Protein AF-A0A7V3MLJ8-F1 (afdb_monomer)

Structure (mmCIF, N/CA/C/O backbone):
data_AF-A0A7V3MLJ8-F1
#
_entry.id   AF-A0A7V3MLJ8-F1
#
loop_
_atom_site.group_PDB
_atom_site.id
_atom_site.type_symbol
_atom_site.label_atom_id
_atom_site.label_alt_id
_atom_site.label_comp_id
_atom_site.label_asym_id
_atom_site.label_entity_id
_atom_site.label_seq_id
_atom_site.pdbx_PDB_ins_code
_atom_site.Cartn_x
_atom_site.Cartn_y
_atom_site.Cartn_z
_atom_site.occupancy
_atom_site.B_iso_or_equiv
_atom_site.auth_seq_id
_atom_site.auth_comp_id
_atom_site.auth_asym_id
_atom_site.auth_atom_id
_atom_site.pdbx_PDB_model_num
ATOM 1 N N . MET A 1 1 ? 24.698 12.966 -16.991 1.00 49.38 1 MET A N 1
ATOM 2 C CA . MET A 1 1 ? 23.293 12.711 -16.600 1.00 49.38 1 MET A CA 1
ATOM 3 C C . MET A 1 1 ? 23.021 11.221 -16.719 1.00 49.38 1 MET A C 1
ATOM 5 O O . MET A 1 1 ? 23.060 10.711 -17.832 1.00 49.38 1 MET A O 1
ATOM 9 N N . MET A 1 2 ? 22.811 10.508 -15.608 1.00 52.25 2 MET A N 1
ATOM 10 C CA . MET A 1 2 ? 22.328 9.123 -15.674 1.00 52.25 2 MET A CA 1
ATOM 11 C C . MET A 1 2 ? 20.880 9.142 -16.171 1.00 52.25 2 MET A C 1
ATOM 13 O O . MET A 1 2 ? 20.041 9.833 -15.596 1.00 52.25 2 MET A O 1
ATOM 17 N N . ARG A 1 3 ? 20.594 8.432 -17.266 1.00 63.94 3 ARG A N 1
ATOM 18 C CA . ARG A 1 3 ? 19.220 8.217 -17.728 1.00 63.94 3 ARG A CA 1
ATOM 19 C C . ARG A 1 3 ? 18.561 7.260 -16.741 1.00 63.94 3 ARG A C 1
ATOM 21 O O . ARG A 1 3 ? 18.907 6.084 -16.720 1.00 63.94 3 ARG A O 1
ATOM 28 N N . VAL A 1 4 ? 17.663 7.772 -15.907 1.00 68.69 4 VAL A N 1
ATOM 29 C CA . VAL A 1 4 ? 16.866 6.929 -15.012 1.00 68.69 4 VAL A CA 1
ATOM 30 C C . VAL A 1 4 ? 15.924 6.099 -15.881 1.00 68.69 4 VAL A C 1
ATOM 32 O O . VAL A 1 4 ? 15.236 6.646 -16.745 1.00 68.69 4 VAL A O 1
ATOM 35 N N . ASN A 1 5 ? 15.931 4.779 -15.701 1.00 82.38 5 ASN A N 1
ATOM 36 C CA . ASN A 1 5 ? 15.042 3.893 -16.440 1.00 82.38 5 ASN A CA 1
ATOM 37 C C . ASN A 1 5 ? 13.588 4.182 -16.010 1.00 82.38 5 ASN A C 1
ATOM 39 O O . ASN A 1 5 ? 13.291 4.065 -14.820 1.00 82.38 5 ASN A O 1
ATOM 43 N N . PRO A 1 6 ? 12.668 4.520 -16.934 1.00 83.75 6 PRO A N 1
ATOM 44 C CA . PRO A 1 6 ? 11.275 4.824 -16.593 1.00 83.75 6 PRO A CA 1
ATOM 45 C C . PRO A 1 6 ? 10.580 3.711 -15.797 1.00 83.75 6 PRO A C 1
ATOM 47 O O . PRO A 1 6 ? 9.755 3.985 -14.929 1.00 83.75 6 PRO A O 1
ATOM 50 N N . THR A 1 7 ? 10.951 2.456 -16.055 1.00 88.75 7 THR A N 1
ATOM 51 C CA . THR A 1 7 ? 10.453 1.277 -15.335 1.00 88.75 7 THR A CA 1
ATOM 52 C C . THR A 1 7 ? 10.921 1.272 -13.884 1.00 88.75 7 THR A C 1
ATOM 54 O O . THR A 1 7 ? 10.135 1.024 -12.976 1.00 88.75 7 THR A O 1
ATOM 57 N N . GLU A 1 8 ? 12.196 1.586 -13.652 1.00 88.56 8 GLU A N 1
ATOM 58 C CA . GLU A 1 8 ? 12.762 1.669 -12.305 1.00 88.56 8 GLU A CA 1
ATOM 59 C C . GLU A 1 8 ? 12.129 2.821 -11.516 1.00 88.56 8 GLU A C 1
ATOM 61 O O . GLU A 1 8 ? 11.774 2.644 -10.351 1.00 88.56 8 GLU A O 1
ATOM 66 N N . SER A 1 9 ? 11.918 3.980 -12.154 1.00 89.88 9 SER A N 1
ATOM 67 C CA . SER A 1 9 ? 11.186 5.097 -11.545 1.00 89.88 9 SER A CA 1
ATOM 68 C C . SER A 1 9 ? 9.763 4.707 -11.152 1.00 89.88 9 SER A C 1
ATOM 70 O O . SER A 1 9 ? 9.339 5.018 -10.041 1.00 89.88 9 SER A O 1
ATO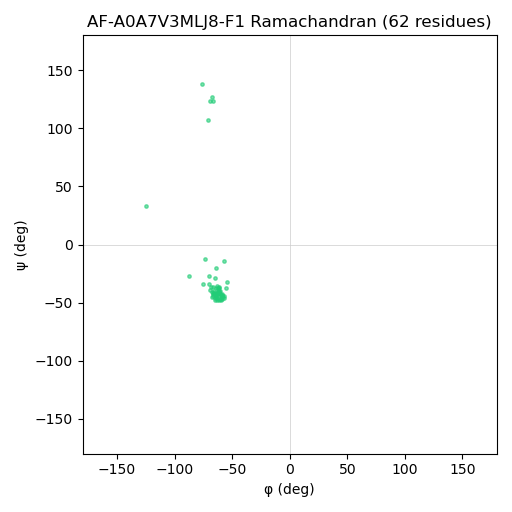M 72 N N . ALA A 1 10 ? 9.040 4.004 -12.029 1.00 92.19 10 ALA A N 1
ATOM 73 C CA . ALA A 1 10 ? 7.682 3.547 -11.752 1.00 92.19 10 ALA A CA 1
ATOM 74 C C . ALA A 1 10 ? 7.644 2.552 -10.582 1.00 92.19 10 ALA A C 1
ATOM 76 O O . ALA A 1 10 ? 6.876 2.738 -9.641 1.00 92.19 10 ALA A O 1
ATOM 77 N N . LEU A 1 11 ? 8.520 1.542 -10.586 1.00 94.31 11 LEU A N 1
ATOM 78 C CA . LEU A 1 11 ? 8.606 0.564 -9.498 1.00 94.31 11 LEU A CA 1
ATOM 79 C C . LEU A 1 11 ? 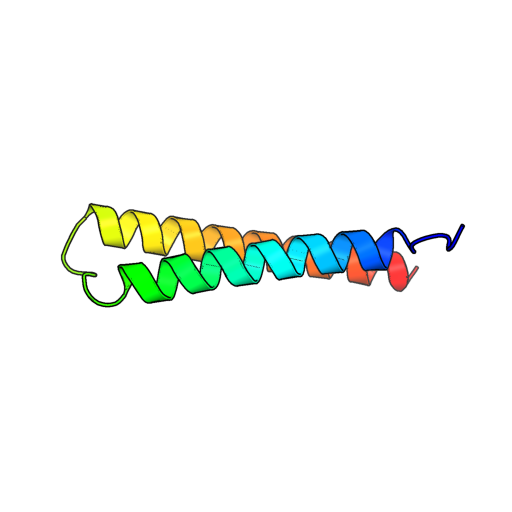8.999 1.217 -8.168 1.00 94.31 11 LEU A C 1
ATOM 81 O O . LEU A 1 11 ? 8.463 0.849 -7.124 1.00 94.31 11 LEU A O 1
ATOM 85 N N . ARG A 1 12 ? 9.894 2.215 -8.188 1.00 95.56 12 ARG A N 1
ATOM 86 C CA . ARG A 1 12 ? 10.261 2.971 -6.984 1.00 95.56 12 ARG A CA 1
ATOM 87 C C . ARG A 1 12 ? 9.070 3.756 -6.430 1.00 95.56 12 ARG A C 1
ATOM 89 O O . ARG A 1 12 ? 8.822 3.676 -5.234 1.00 95.56 12 ARG A O 1
ATOM 96 N N . ALA A 1 13 ? 8.305 4.430 -7.287 1.00 96.25 13 ALA A N 1
ATOM 97 C CA . ALA A 1 13 ? 7.105 5.152 -6.867 1.00 96.25 13 ALA A CA 1
ATOM 98 C C . ALA A 1 13 ? 6.040 4.217 -6.264 1.00 96.25 13 ALA A C 1
ATOM 100 O O . ALA A 1 13 ? 5.436 4.550 -5.244 1.00 96.25 13 ALA A O 1
ATOM 101 N N . ILE A 1 14 ? 5.837 3.029 -6.847 1.00 97.62 14 ILE A N 1
ATOM 102 C CA . ILE A 1 14 ? 4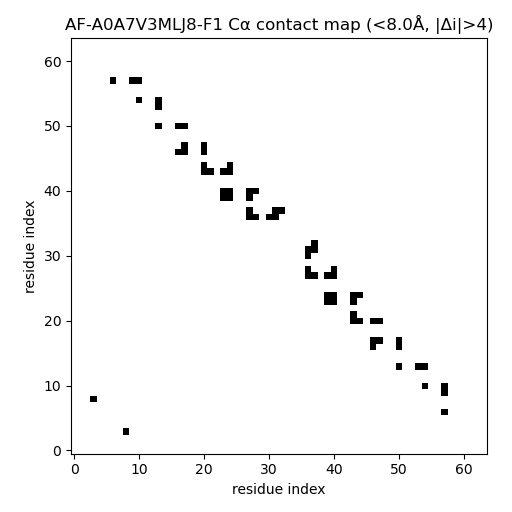.915 2.029 -6.289 1.00 97.62 14 ILE A CA 1
ATOM 103 C C . ILE A 1 14 ? 5.419 1.527 -4.928 1.00 97.62 14 ILE A C 1
ATOM 105 O O . ILE A 1 14 ? 4.644 1.439 -3.978 1.00 97.62 14 ILE A O 1
ATOM 109 N N . LYS A 1 15 ? 6.724 1.258 -4.793 1.00 97.56 15 LYS A N 1
ATOM 110 C CA . LYS A 1 15 ? 7.332 0.838 -3.521 1.00 97.56 15 LYS A CA 1
ATOM 111 C C . LYS A 1 15 ? 7.093 1.862 -2.405 1.00 97.56 15 LYS A C 1
ATOM 113 O O . LYS A 1 15 ? 6.750 1.473 -1.292 1.00 97.56 15 LYS A O 1
ATOM 118 N N . ASP A 1 16 ? 7.260 3.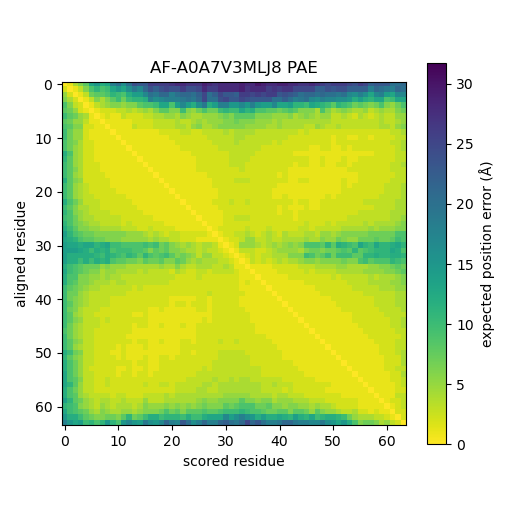149 -2.694 1.00 98.06 16 ASP A N 1
ATOM 119 C CA . ASP A 1 16 ? 7.086 4.209 -1.696 1.00 98.06 16 ASP A CA 1
ATOM 120 C C . ASP A 1 16 ? 5.616 4.322 -1.244 1.00 98.06 16 ASP A C 1
ATOM 122 O O . ASP A 1 16 ? 5.341 4.498 -0.056 1.00 98.06 16 ASP A O 1
ATOM 126 N N . ARG A 1 17 ? 4.658 4.114 -2.159 1.00 98.31 17 ARG A N 1
ATOM 127 C CA . ARG A 1 17 ? 3.221 4.034 -1.834 1.00 98.31 17 ARG A CA 1
ATOM 128 C C . ARG A 1 17 ? 2.873 2.812 -0.987 1.00 98.31 17 ARG A C 1
ATOM 130 O O . ARG A 1 17 ? 2.118 2.945 -0.027 1.00 98.31 17 ARG A O 1
ATOM 137 N N . ILE A 1 18 ? 3.452 1.647 -1.292 1.00 98.50 18 ILE A N 1
ATOM 138 C CA . ILE A 1 18 ? 3.295 0.438 -0.467 1.00 98.50 18 ILE A CA 1
ATOM 139 C C . ILE A 1 18 ? 3.792 0.703 0.954 1.00 98.50 18 ILE A C 1
ATOM 141 O O . ILE A 1 18 ? 3.089 0.387 1.909 1.00 98.50 18 ILE A O 1
ATOM 145 N N . ALA A 1 19 ? 4.972 1.311 1.106 1.00 98.31 19 ALA A N 1
ATOM 146 C CA . ALA A 1 19 ? 5.526 1.626 2.421 1.00 98.31 19 ALA A CA 1
ATOM 147 C C . ALA A 1 19 ? 4.608 2.565 3.222 1.00 98.31 19 ALA A C 1
ATOM 149 O O . ALA A 1 19 ? 4.356 2.314 4.398 1.00 98.31 19 ALA A O 1
ATOM 150 N N . ALA A 1 20 ? 4.055 3.597 2.578 1.00 98.1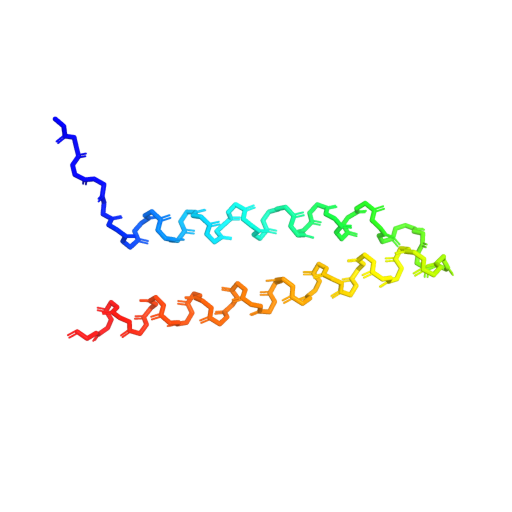9 20 ALA A N 1
ATOM 151 C CA . ALA A 1 20 ? 3.096 4.497 3.215 1.00 98.19 20 ALA A CA 1
ATOM 152 C C . ALA A 1 20 ? 1.807 3.769 3.645 1.00 98.19 20 ALA A C 1
ATOM 154 O O . ALA A 1 20 ? 1.360 3.927 4.777 1.00 98.19 20 ALA A O 1
ATOM 155 N N . ALA A 1 21 ? 1.236 2.929 2.775 1.00 98.12 21 ALA A N 1
ATOM 156 C CA . ALA A 1 21 ? 0.034 2.158 3.095 1.00 98.12 21 ALA A CA 1
ATOM 157 C C . ALA A 1 21 ? 0.270 1.145 4.231 1.00 98.12 21 ALA A C 1
ATOM 159 O O . ALA A 1 21 ? -0.597 0.962 5.081 1.00 98.12 21 ALA A O 1
ATOM 160 N N . MET A 1 22 ? 1.446 0.516 4.277 1.00 98.00 22 MET A N 1
ATOM 161 C CA . MET A 1 22 ? 1.838 -0.363 5.382 1.00 98.00 22 MET A CA 1
ATOM 162 C C . MET A 1 22 ? 1.958 0.404 6.704 1.00 98.00 22 MET A C 1
ATOM 164 O O . MET A 1 22 ? 1.441 -0.072 7.710 1.00 98.00 22 MET A O 1
ATOM 168 N N . GLY A 1 23 ? 2.543 1.607 6.697 1.00 97.12 23 GLY A N 1
ATOM 169 C CA . GLY A 1 23 ? 2.592 2.471 7.882 1.00 97.12 23 GLY A CA 1
ATOM 170 C C . GLY A 1 23 ? 1.198 2.830 8.409 1.00 97.12 23 GLY A C 1
ATOM 171 O O . GLY A 1 23 ? 0.928 2.688 9.596 1.00 97.12 23 GLY A O 1
ATOM 172 N N . GLU A 1 24 ? 0.262 3.182 7.520 1.00 96.38 24 GLU A N 1
ATOM 173 C CA . GLU A 1 24 ? -1.136 3.440 7.903 1.00 96.38 24 GLU A CA 1
ATOM 174 C C . GLU A 1 24 ? -1.822 2.210 8.522 1.00 96.38 24 GLU A C 1
ATOM 176 O O . GLU A 1 24 ? -2.628 2.345 9.446 1.00 96.38 24 GLU A O 1
ATOM 181 N N . LEU A 1 25 ? -1.514 1.002 8.034 1.00 95.75 25 LEU A N 1
ATOM 182 C CA . LEU A 1 25 ? -2.023 -0.238 8.625 1.00 95.75 25 LEU A CA 1
ATOM 183 C C . LEU A 1 25 ? -1.447 -0.473 10.021 1.00 95.75 25 LEU A C 1
ATOM 185 O O . LEU A 1 25 ? -2.206 -0.814 10.926 1.00 95.75 25 LEU A O 1
ATOM 189 N N . GLU A 1 26 ? -0.140 -0.289 10.197 1.00 96.19 26 GLU A N 1
ATOM 190 C CA . GLU A 1 26 ? 0.539 -0.438 11.488 1.00 96.19 26 GLU A CA 1
ATOM 191 C C . GLU A 1 26 ? 0.005 0.560 12.525 1.00 96.19 26 GLU A C 1
ATOM 193 O O . GLU A 1 26 ? -0.265 0.172 13.663 1.00 96.19 26 GLU A O 1
ATOM 198 N N . ASP A 1 27 ? -0.252 1.804 12.117 1.00 94.88 27 ASP A N 1
ATOM 199 C CA . ASP A 1 27 ? -0.799 2.853 12.982 1.00 94.88 27 ASP A CA 1
ATOM 200 C C . ASP A 1 27 ? -2.263 2.601 13.380 1.00 94.88 27 ASP A C 1
ATOM 202 O O . ASP A 1 27 ? -2.670 2.873 14.515 1.00 94.88 27 ASP A O 1
ATOM 206 N N . ALA A 1 28 ? -3.082 2.095 12.452 1.00 93.00 28 ALA A N 1
ATOM 207 C CA . ALA A 1 28 ? -4.517 1.908 12.667 1.00 93.00 28 ALA A CA 1
ATOM 208 C C . ALA A 1 28 ? -4.875 0.550 13.308 1.00 93.00 28 ALA A C 1
ATOM 210 O O . ALA A 1 28 ? -5.895 0.434 14.002 1.00 93.00 28 ALA A O 1
ATOM 211 N N . ALA A 1 29 ? -4.049 -0.487 13.116 1.00 88.69 29 ALA A N 1
ATOM 212 C CA . ALA A 1 29 ? -4.292 -1.846 13.613 1.00 88.69 29 ALA A CA 1
ATOM 213 C C . ALA A 1 29 ? -4.533 -1.956 15.138 1.00 88.69 29 ALA A C 1
ATOM 215 O O . ALA A 1 29 ? -5.422 -2.721 15.532 1.00 88.69 29 ALA A O 1
ATOM 216 N N . PRO A 1 30 ? -3.852 -1.192 16.019 1.00 92.31 30 PRO A N 1
ATOM 217 C CA . PRO A 1 30 ? -4.082 -1.260 17.463 1.00 92.31 30 PRO A CA 1
ATOM 218 C C . PRO A 1 30 ? -5.489 -0.821 17.901 1.00 92.31 30 PRO A C 1
ATOM 220 O O . PRO A 1 30 ? -5.932 -1.179 18.989 1.00 92.31 30 PRO A O 1
ATOM 223 N N . ASN A 1 31 ? -6.212 -0.052 17.075 1.00 90.56 31 ASN A N 1
ATOM 224 C CA . ASN A 1 31 ? -7.467 0.614 17.447 1.00 90.56 31 ASN A CA 1
ATOM 225 C C . ASN A 1 31 ? -8.649 0.267 16.519 1.00 90.56 31 ASN A C 1
ATOM 227 O O . ASN A 1 31 ? -9.566 1.069 16.322 1.00 90.56 31 ASN A O 1
ATOM 231 N N . THR A 1 32 ? -8.681 -0.962 15.998 1.00 86.00 32 THR A N 1
ATOM 232 C CA . THR A 1 32 ? -9.693 -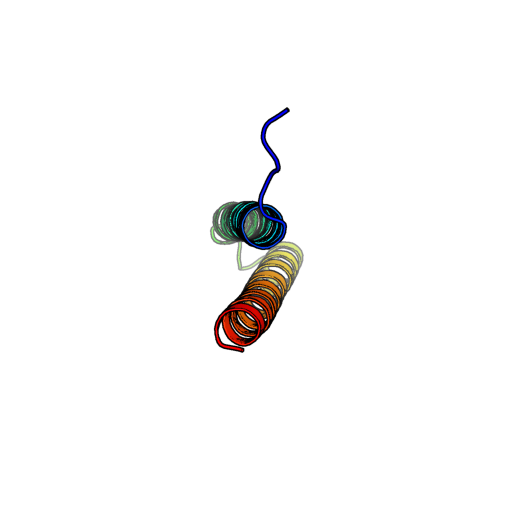1.478 15.047 1.00 86.00 32 THR A CA 1
ATOM 233 C C . THR A 1 32 ? -11.152 -1.417 15.522 1.00 86.00 32 THR A C 1
ATOM 235 O O . THR A 1 32 ? -12.076 -1.541 14.716 1.00 86.00 32 THR A O 1
ATOM 238 N N . SER A 1 33 ? -11.418 -1.201 16.811 1.00 88.38 33 SER A N 1
ATOM 239 C CA . SER A 1 33 ? -12.781 -1.003 17.320 1.00 88.38 33 SER A CA 1
ATOM 240 C C . SER A 1 33 ? -13.382 0.337 16.873 1.00 88.38 33 SER A C 1
ATOM 242 O O . SER A 1 33 ? -14.600 0.442 16.681 1.00 88.38 33 SER A O 1
ATOM 244 N N . ARG A 1 34 ? -12.551 1.355 16.616 1.00 91.94 34 ARG A N 1
ATOM 245 C CA . ARG A 1 34 ? -12.992 2.679 16.161 1.00 91.94 34 ARG A CA 1
ATOM 246 C C . ARG A 1 34 ? -13.365 2.649 14.681 1.00 91.94 34 ARG A C 1
ATOM 248 O O . ARG A 1 34 ? -12.692 2.031 13.859 1.00 91.94 34 ARG A O 1
ATOM 255 N N . LYS A 1 35 ? -14.466 3.321 14.330 1.00 93.38 35 LYS A N 1
ATOM 256 C CA . LYS A 1 35 ? -14.955 3.391 12.943 1.00 93.38 35 LYS A CA 1
ATOM 257 C C . LYS A 1 35 ? -13.923 4.042 12.011 1.00 93.38 35 LYS A C 1
ATOM 259 O O . LYS A 1 35 ? -13.678 3.507 10.937 1.00 93.38 35 LYS A O 1
ATOM 264 N N . THR A 1 36 ? -13.290 5.127 12.458 1.00 93.88 36 THR A N 1
ATOM 265 C CA . THR A 1 36 ? -12.263 5.862 11.701 1.00 93.88 36 THR A CA 1
ATOM 266 C C . THR A 1 36 ? -11.058 4.989 11.366 1.00 93.88 36 THR A C 1
ATOM 268 O O . THR A 1 36 ? -10.624 4.956 10.222 1.00 93.88 36 THR A O 1
ATOM 271 N N . GLU A 1 37 ? -10.564 4.203 12.325 1.00 93.94 37 GLU A N 1
ATOM 272 C CA . GLU A 1 37 ? -9.420 3.312 12.092 1.00 93.94 37 GLU A CA 1
ATOM 273 C C . GLU A 1 37 ? -9.777 2.172 11.137 1.00 93.94 37 GLU A C 1
ATOM 275 O O . GLU A 1 37 ? -8.986 1.818 10.269 1.00 93.94 37 GLU A O 1
ATOM 280 N N . ARG A 1 38 ? -11.006 1.642 11.203 1.00 93.94 38 ARG A N 1
ATOM 281 C CA . ARG A 1 38 ? -11.486 0.664 10.211 1.00 93.94 38 ARG A CA 1
ATOM 282 C C . ARG A 1 38 ? -11.550 1.243 8.802 1.00 93.94 38 ARG A C 1
ATOM 284 O O . ARG A 1 38 ? -11.260 0.532 7.843 1.00 93.94 38 ARG A O 1
ATOM 291 N N . GLU A 1 39 ? -11.946 2.504 8.665 1.00 96.00 39 GLU A N 1
ATOM 292 C CA . GLU A 1 39 ? -11.950 3.202 7.378 1.00 96.00 39 GLU A CA 1
ATOM 293 C C . GLU A 1 39 ? -10.523 3.419 6.858 1.00 96.00 39 GLU A C 1
ATOM 295 O O . GLU A 1 39 ? -10.269 3.126 5.689 1.00 96.00 39 GLU A O 1
ATOM 300 N N . ARG A 1 40 ? -9.577 3.808 7.725 1.00 95.81 40 ARG A N 1
ATOM 301 C CA . ARG A 1 40 ? -8.146 3.918 7.383 1.00 95.81 40 ARG A CA 1
ATOM 302 C C . ARG A 1 40 ? -7.558 2.585 6.928 1.00 95.81 40 ARG A C 1
ATOM 304 O O . ARG A 1 40 ? -6.965 2.523 5.856 1.00 95.81 40 ARG A O 1
ATOM 311 N N . ILE A 1 41 ? -7.814 1.501 7.663 1.00 96.38 41 ILE A N 1
ATOM 312 C CA . ILE A 1 41 ? -7.367 0.147 7.296 1.00 96.38 41 ILE A CA 1
ATOM 313 C C . ILE A 1 41 ? -7.915 -0.259 5.926 1.00 96.38 41 ILE A C 1
ATOM 315 O O . ILE A 1 41 ? -7.179 -0.777 5.090 1.00 96.38 41 ILE A O 1
ATOM 319 N N . ARG A 1 42 ? -9.203 -0.003 5.661 1.00 96.56 42 ARG A N 1
ATOM 320 C CA . ARG A 1 42 ? -9.812 -0.296 4.354 1.00 96.56 42 ARG A CA 1
ATOM 321 C C . ARG A 1 42 ? -9.182 0.522 3.231 1.00 96.56 42 ARG A C 1
ATOM 323 O O . ARG A 1 42 ? -8.950 -0.024 2.156 1.00 96.56 42 ARG A O 1
ATOM 330 N N . ALA A 1 43 ? -8.914 1.803 3.468 1.00 97.19 43 ALA A N 1
ATOM 331 C CA . ALA A 1 43 ? -8.272 2.669 2.486 1.00 97.19 43 ALA A CA 1
ATOM 332 C C . ALA A 1 43 ? -6.842 2.203 2.172 1.00 97.19 43 ALA A C 1
ATOM 334 O O . ALA A 1 43 ? -6.489 2.091 0.998 1.00 97.19 43 ALA A O 1
ATOM 335 N N . ALA A 1 44 ? -6.060 1.861 3.199 1.00 97.38 44 ALA A N 1
ATOM 336 C CA . ALA A 1 44 ? -4.706 1.342 3.047 1.00 97.38 44 ALA A CA 1
ATOM 337 C C . ALA A 1 44 ? -4.687 -0.016 2.324 1.00 97.38 44 ALA A C 1
ATOM 339 O O . ALA A 1 44 ? -3.922 -0.205 1.382 1.00 97.38 44 ALA A O 1
ATOM 340 N N . ALA A 1 45 ? -5.593 -0.934 2.673 1.00 97.06 45 ALA A N 1
ATOM 341 C CA . ALA A 1 45 ? -5.736 -2.207 1.966 1.00 97.06 45 ALA A CA 1
ATOM 342 C C . ALA A 1 45 ? -6.111 -2.011 0.484 1.00 97.06 45 ALA A C 1
ATOM 344 O O . ALA A 1 45 ? -5.550 -2.666 -0.393 1.00 97.06 45 ALA A O 1
ATOM 345 N N . ALA A 1 46 ? -7.022 -1.080 0.182 1.00 98.06 46 ALA A N 1
ATOM 346 C CA . ALA A 1 46 ? -7.375 -0.746 -1.197 1.00 98.06 46 ALA A CA 1
ATOM 347 C C . ALA A 1 46 ? -6.186 -0.155 -1.975 1.00 98.06 46 ALA A C 1
ATOM 349 O O . ALA A 1 46 ? -6.040 -0.421 -3.167 1.00 98.06 46 ALA A O 1
ATOM 350 N N . GLU A 1 47 ? -5.328 0.626 -1.316 1.00 98.31 47 GLU A N 1
ATOM 351 C CA . GLU A 1 47 ? -4.106 1.154 -1.923 1.00 98.31 47 GLU A CA 1
ATOM 352 C C 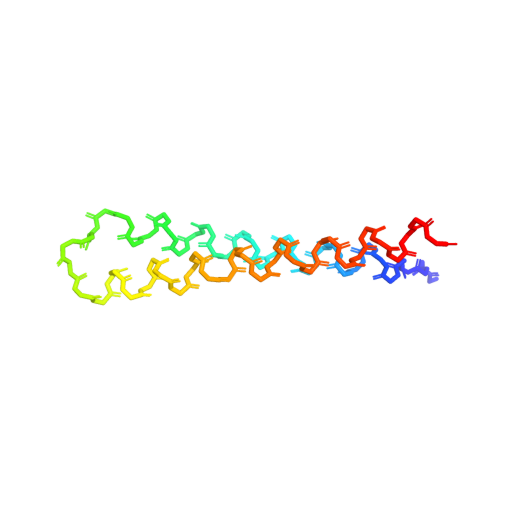. GLU A 1 47 ? -3.089 0.052 -2.232 1.00 98.31 47 GLU A C 1
ATOM 354 O O . GLU A 1 47 ? -2.508 0.052 -3.317 1.00 98.31 47 GLU A O 1
ATOM 359 N N . LEU A 1 48 ? -2.927 -0.928 -1.338 1.00 98.12 48 LEU A N 1
ATOM 360 C CA . LEU A 1 48 ? -2.074 -2.092 -1.589 1.00 98.12 48 LEU A CA 1
ATOM 361 C C . LEU A 1 48 ? -2.564 -2.913 -2.788 1.00 98.12 48 LEU A C 1
ATOM 363 O O . LEU A 1 48 ? -1.750 -3.311 -3.619 1.00 98.12 48 LEU A O 1
ATOM 367 N N . HIS A 1 49 ? -3.879 -3.116 -2.922 1.00 98.06 49 HIS A N 1
ATOM 368 C CA . HIS A 1 49 ? -4.450 -3.780 -4.097 1.00 98.06 49 HIS A CA 1
ATOM 369 C C . HIS A 1 49 ? -4.149 -3.017 -5.393 1.00 98.06 49 HIS A C 1
ATOM 371 O O . HIS A 1 49 ? -3.652 -3.616 -6.342 1.00 98.06 49 HIS A O 1
ATOM 377 N N . ARG A 1 50 ? -4.339 -1.689 -5.414 1.00 98.19 50 ARG A N 1
ATOM 378 C CA . ARG A 1 50 ? -3.972 -0.861 -6.579 1.00 98.19 50 ARG A CA 1
ATOM 379 C C . ARG A 1 50 ? -2.486 -0.965 -6.920 1.00 98.19 50 ARG A C 1
ATOM 381 O O . ARG A 1 50 ? -2.133 -1.093 -8.088 1.00 98.19 50 ARG A O 1
ATOM 388 N N . CYS A 1 51 ? -1.614 -0.945 -5.912 1.00 98.12 51 CYS A N 1
ATOM 389 C CA . CYS A 1 51 ? -0.176 -1.102 -6.122 1.00 98.12 51 CYS A CA 1
ATOM 390 C C . CYS A 1 51 ? 0.168 -2.464 -6.748 1.00 98.12 51 CYS A C 1
ATOM 392 O O . CYS A 1 51 ? 1.055 -2.529 -7.598 1.00 98.12 51 CYS A O 1
ATOM 394 N N . ALA A 1 52 ? -0.529 -3.537 -6.363 1.00 97.62 52 ALA A N 1
ATOM 395 C CA . ALA A 1 52 ? -0.334 -4.861 -6.951 1.00 97.62 52 ALA A CA 1
ATOM 396 C C . ALA A 1 52 ? -0.723 -4.891 -8.441 1.00 97.62 52 ALA A C 1
ATOM 398 O O . ALA A 1 52 ? 0.075 -5.349 -9.262 1.00 97.62 52 ALA A O 1
ATOM 399 N N . ASP A 1 53 ? -1.880 -4.325 -8.798 1.00 97.69 53 ASP A N 1
ATOM 400 C CA . ASP A 1 53 ? -2.337 -4.222 -10.194 1.00 97.69 53 ASP A CA 1
ATOM 401 C C . ASP A 1 53 ? -1.364 -3.382 -11.047 1.00 97.69 53 ASP A C 1
ATOM 403 O O . ASP A 1 53 ? -1.045 -3.709 -12.195 1.00 97.69 53 ASP A O 1
ATOM 407 N N . GLU A 1 54 ? -0.838 -2.291 -10.482 1.00 97.12 54 GLU A N 1
ATOM 408 C CA . GLU A 1 54 ? 0.155 -1.445 -11.146 1.00 97.12 54 GLU A CA 1
ATOM 409 C C . GLU A 1 54 ? 1.492 -2.171 -11.364 1.00 97.12 54 GLU A C 1
ATOM 411 O O . GLU A 1 54 ? 2.085 -2.041 -12.440 1.00 97.12 54 GLU A O 1
ATOM 416 N N . ILE A 1 55 ? 1.953 -2.970 -10.393 1.00 96.12 55 ILE A N 1
ATOM 417 C CA . ILE A 1 55 ? 3.146 -3.816 -10.550 1.00 96.12 55 ILE A CA 1
ATOM 418 C C . ILE A 1 55 ? 2.932 -4.819 -11.682 1.00 96.12 55 ILE A C 1
ATOM 420 O O . ILE A 1 55 ? 3.799 -4.935 -12.548 1.00 96.12 55 ILE A O 1
ATOM 424 N N . GLU A 1 56 ? 1.791 -5.511 -11.715 1.00 94.62 56 GLU A N 1
ATOM 425 C CA . GLU A 1 56 ? 1.475 -6.463 -12.784 1.00 94.62 56 GLU A CA 1
ATOM 426 C C . GLU A 1 56 ? 1.518 -5.782 -14.159 1.00 94.62 56 GLU A C 1
ATOM 428 O O . GLU A 1 56 ? 2.173 -6.270 -15.085 1.00 94.62 56 GLU A O 1
ATOM 433 N N . SER A 1 57 ? 0.907 -4.602 -14.279 1.00 94.44 57 SER A N 1
ATOM 434 C CA . SER A 1 57 ? 0.926 -3.799 -15.505 1.00 94.44 57 SER A CA 1
ATOM 435 C C . SER A 1 57 ? 2.348 -3.436 -15.946 1.00 94.44 57 SER A C 1
ATOM 437 O O . SER A 1 57 ? 2.685 -3.548 -17.129 1.00 94.44 57 SER A O 1
ATOM 439 N N . VAL A 1 58 ? 3.215 -3.040 -15.008 1.00 92.44 58 VAL A N 1
ATOM 440 C CA . VAL A 1 58 ? 4.627 -2.744 -15.290 1.00 92.44 58 VAL A CA 1
ATOM 441 C C . VAL A 1 58 ? 5.373 -4.000 -15.742 1.00 92.44 58 VAL A C 1
ATOM 443 O O . VAL A 1 58 ? 6.045 -3.965 -16.773 1.00 92.44 58 VAL A O 1
ATOM 446 N N . LEU A 1 59 ? 5.221 -5.123 -15.038 1.00 90.69 59 LEU A N 1
ATOM 447 C CA . LEU A 1 59 ? 5.865 -6.391 -15.397 1.00 90.69 59 L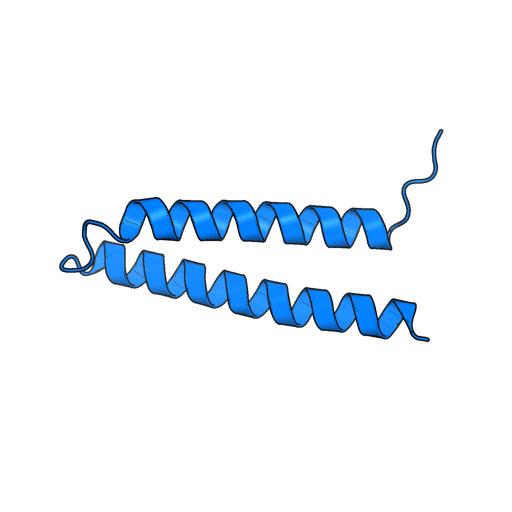EU A CA 1
ATOM 448 C C . LEU A 1 59 ? 5.430 -6.880 -16.787 1.00 90.69 59 LEU A C 1
ATOM 450 O O . LEU A 1 59 ? 6.263 -7.323 -17.580 1.00 90.69 59 LEU A O 1
ATOM 454 N N . MET A 1 60 ? 4.148 -6.729 -17.127 1.00 91.94 60 MET A N 1
ATOM 455 C CA . MET A 1 60 ? 3.616 -7.079 -18.446 1.00 91.94 60 MET A CA 1
ATOM 456 C C . MET A 1 60 ? 4.185 -6.214 -19.575 1.00 91.94 60 MET A C 1
ATOM 458 O O . MET A 1 60 ? 4.288 -6.692 -20.704 1.00 91.94 60 MET A O 1
ATOM 462 N N . ARG A 1 61 ? 4.579 -4.965 -19.298 1.00 87.56 61 ARG A N 1
ATOM 463 C CA . ARG A 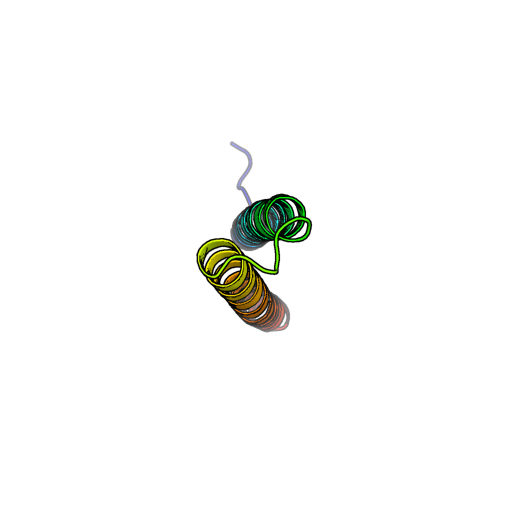1 61 ? 5.262 -4.098 -20.275 1.00 87.56 61 ARG A CA 1
ATOM 464 C C . ARG A 1 61 ? 6.720 -4.489 -20.489 1.00 87.56 61 ARG A C 1
ATOM 466 O O . ARG A 1 61 ? 7.193 -4.356 -21.605 1.00 87.56 61 ARG A O 1
ATOM 473 N N . ILE A 1 62 ? 7.409 -4.974 -19.453 1.00 86.12 62 ILE A N 1
ATOM 474 C CA . ILE A 1 62 ? 8.801 -5.454 -19.553 1.00 86.12 62 ILE A CA 1
ATOM 475 C C . ILE A 1 62 ? 8.875 -6.764 -20.348 1.00 86.12 62 ILE A C 1
ATOM 477 O O . ILE A 1 62 ? 9.855 -7.017 -21.039 1.00 86.12 62 ILE A O 1
ATOM 481 N N . ARG A 1 63 ? 7.852 -7.618 -20.224 1.00 79.56 63 ARG A N 1
ATOM 482 C CA . ARG A 1 63 ? 7.798 -8.928 -20.888 1.00 79.56 63 ARG A CA 1
ATOM 483 C C . ARG A 1 63 ? 7.519 -8.847 -22.402 1.00 79.56 63 ARG A C 1
ATOM 485 O O . ARG A 1 63 ? 7.641 -9.869 -23.074 1.00 79.56 63 ARG A O 1
ATOM 492 N N . ARG A 1 64 ? 7.105 -7.686 -22.920 1.00 62.97 64 ARG A N 1
ATOM 493 C CA . ARG A 1 64 ? 6.854 -7.437 -24.350 1.00 62.97 64 ARG A CA 1
ATOM 494 C C . ARG A 1 64 ? 8.098 -6.888 -25.029 1.00 62.97 64 ARG A C 1
ATOM 496 O O . ARG A 1 64 ? 8.311 -7.279 -26.194 1.00 62.97 64 ARG A O 1
#

Nearest PDB structures (foldseek):
  5n5e-assembly1_e  TM=5.401E-01  e=9.875E+00  Pyrococcus furiosus COM1
  6ixe-assembly1_A  TM=3.447E-01  e=2.961E+00  Homo sapiens

Radius of gyration: 15.14 Å; Cα contacts (8 Å, |Δi|>4): 35; chains: 1; bounding box: 38×22×42 Å

pLDDT: mean 91.39, std 10.44, range [49.38, 98.5]

Mean predicted aligned error: 4.5 Å

Solvent-accessible surface area (backbone atoms only — not comparable to full-atom values): 3603 Å² total; per-residue (Å²): 131,86,82,76,54,70,67,58,54,51,54,51,55,45,49,55,50,45,53,52,30,50,50,49,35,66,70,23,58,87,47,55,88,40,70,68,29,44,51,48,36,52,52,24,53,52,49,47,52,52,46,51,56,52,49,50,53,54,53,58,61,71,76,107

Sequence (64 aa):
MMRVNPTESALRAIKDRIAAAMGELEDAAPNTSRKTERERIRAAAAELHRCADEIESVLMRIRR

Secondary structure (DSSP, 8-state):
-----HHHHHHHHHHHHHHHHHHHHHHHGGGTTSHHHHHHHHHHHHHHHHHHHHHHHHHHHHT-

Foldseek 3Di:
DDDDDVLNVQLVVLVVLLVVLVVLCVVLVVPCVDPVSVVSPVVSVVSNVVSVVSVVVSVVVVVD